Protein AF-A0A3D2PXY5-F1 (afdb_monomer_lite)

pLDDT: mean 79.69, std 21.23, range [40.09, 98.5]

Secondary structure (DSSP, 8-state):
-PPPTTTTTSS-SSS----TTSS---HHHHHHHHT--HHHHHHHTT--HHHHHHHHTTSSPPPTHHHHHHHHHHHHHHHHHHHHHHHHHHHHHHHHTS-----------

Foldseek 3Di:
DPDDPVVVPPPPPPDPPPPLPDDQQQLVVLCVLVVDDLCVSCVVLVHDSVVSVCSNVVVDPDDSVSSVVSVVVSVVVVVVVVVVVVVVVVVVVVVVPPDPPDPPPDDDD

Sequence (109 aa):
MRYNEDEKRNHLEGESHMSLTEIPIEVRKLREETGLSQNRFAAYFGIPCQTYQQWERKERTPSPYIPQMMDYIIKLEKKVGELEEKVASLEKEKEADQEPDVPESGTIE

Radius of gyration: 26.66 Å; chains: 1; bounding box: 60×50×80 Å

Structure (mmCIF, N/CA/C/O backbone):
data_AF-A0A3D2PXY5-F1
#
_entry.id   AF-A0A3D2PXY5-F1
#
loop_
_atom_site.grou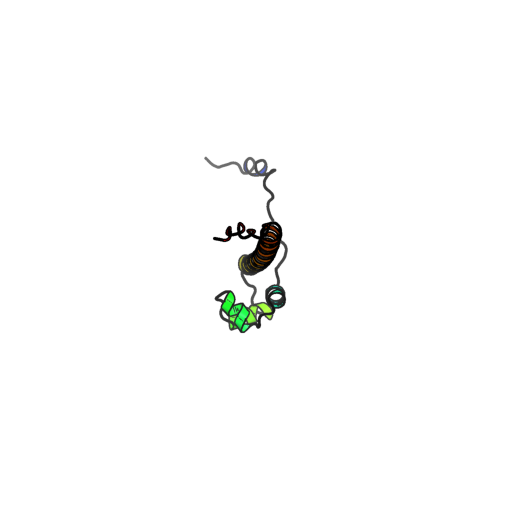p_PDB
_atom_site.id
_atom_site.type_symbol
_atom_site.label_atom_id
_atom_site.label_alt_id
_atom_site.label_comp_id
_atom_site.label_asym_id
_atom_site.label_entity_id
_atom_site.label_seq_id
_atom_site.pdbx_PDB_ins_code
_atom_site.Cartn_x
_atom_site.Cartn_y
_atom_site.Cartn_z
_atom_site.occupancy
_atom_site.B_iso_or_equiv
_atom_site.auth_seq_id
_atom_site.auth_comp_id
_atom_site.auth_asym_id
_atom_site.auth_atom_id
_atom_site.pdbx_PDB_model_num
ATOM 1 N N . MET A 1 1 ? -14.667 32.621 -29.545 1.00 42.22 1 MET A N 1
ATOM 2 C CA . MET A 1 1 ? -13.953 33.575 -28.671 1.00 42.22 1 MET A CA 1
ATOM 3 C C . MET A 1 1 ? -12.671 32.913 -28.209 1.00 42.22 1 MET A C 1
ATOM 5 O O . MET A 1 1 ? -12.744 31.815 -27.674 1.00 42.22 1 MET A O 1
ATOM 9 N N . ARG A 1 2 ? -11.508 33.508 -28.497 1.00 46.88 2 ARG A N 1
ATOM 10 C CA . ARG A 1 2 ? -10.235 33.071 -27.909 1.00 46.88 2 ARG A CA 1
ATOM 11 C C . ARG A 1 2 ? -10.197 33.637 -26.494 1.00 46.88 2 ARG A C 1
ATOM 13 O O . ARG A 1 2 ? -10.270 34.849 -26.342 1.00 46.88 2 ARG A O 1
ATOM 20 N N . TYR A 1 3 ? -10.174 32.769 -25.493 1.00 40.28 3 TYR A N 1
ATOM 21 C CA . TYR A 1 3 ? -10.010 33.193 -24.107 1.00 40.28 3 TYR A CA 1
ATOM 22 C C . TYR A 1 3 ? -8.581 33.716 -23.929 1.00 40.28 3 TYR A C 1
ATOM 24 O O . TYR A 1 3 ? -7.633 33.019 -24.293 1.00 40.28 3 TYR A O 1
ATOM 32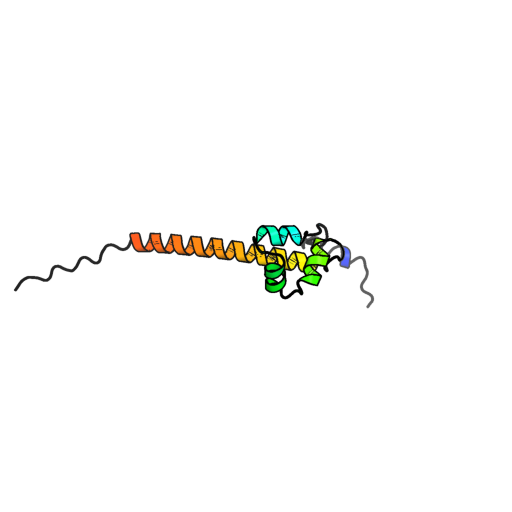 N N . ASN A 1 4 ? -8.445 34.948 -23.436 1.00 44.12 4 ASN A N 1
ATOM 33 C CA . ASN A 1 4 ? -7.161 35.621 -23.259 1.00 44.12 4 ASN A CA 1
ATOM 34 C C . ASN A 1 4 ? -6.397 34.995 -22.084 1.00 44.12 4 ASN A C 1
ATOM 36 O O . ASN A 1 4 ? -6.959 34.766 -21.014 1.00 44.12 4 ASN A O 1
ATOM 40 N N . GLU A 1 5 ? -5.111 34.713 -22.290 1.00 52.91 5 GLU A N 1
ATOM 41 C CA . GLU A 1 5 ? -4.250 33.983 -21.346 1.00 52.91 5 GLU A CA 1
ATOM 42 C C . GLU A 1 5 ? -4.021 34.719 -20.013 1.00 52.91 5 GLU A C 1
ATOM 44 O O . GLU A 1 5 ? -3.599 34.106 -19.034 1.00 52.91 5 GLU A O 1
ATOM 49 N N . ASP A 1 6 ? -4.354 36.010 -19.947 1.00 49.47 6 ASP A N 1
ATOM 50 C CA . ASP A 1 6 ? -4.183 36.841 -18.755 1.00 49.47 6 ASP A CA 1
ATOM 51 C C . ASP A 1 6 ? -5.359 36.752 -17.763 1.00 49.47 6 ASP A C 1
ATOM 53 O O . ASP A 1 6 ? -5.142 36.881 -16.560 1.00 49.47 6 ASP A O 1
ATOM 57 N N . GLU A 1 7 ? -6.585 36.435 -18.207 1.00 46.28 7 GLU A N 1
ATOM 58 C CA . GLU A 1 7 ? -7.738 36.268 -17.295 1.00 46.28 7 GLU A CA 1
ATOM 59 C C . GLU A 1 7 ? -7.665 34.965 -16.489 1.00 46.28 7 GLU A C 1
ATOM 61 O O . GLU A 1 7 ? -8.199 34.879 -15.385 1.00 46.28 7 GLU A O 1
ATOM 66 N N . LYS A 1 8 ? -6.942 33.957 -16.994 1.00 51.00 8 LYS A N 1
ATOM 67 C CA . LYS A 1 8 ? -6.700 32.708 -16.256 1.00 51.00 8 LYS A CA 1
ATOM 68 C C . LYS A 1 8 ? -5.678 32.860 -15.132 1.00 51.00 8 LYS A C 1
ATOM 70 O O . LYS A 1 8 ? -5.601 31.982 -14.279 1.00 51.00 8 LYS A O 1
ATOM 75 N N . ARG A 1 9 ? -4.889 33.940 -15.129 1.00 47.44 9 ARG A N 1
ATOM 76 C CA . ARG A 1 9 ? -3.785 34.108 -14.176 1.00 47.44 9 ARG A CA 1
ATOM 77 C C . ARG A 1 9 ? -4.242 34.674 -12.830 1.00 47.44 9 ARG A C 1
ATOM 79 O O . ARG A 1 9 ? -3.668 34.313 -11.815 1.00 47.44 9 ARG A O 1
ATOM 86 N N . ASN A 1 10 ? -5.309 35.473 -12.811 1.00 43.00 10 ASN A N 1
ATOM 87 C CA . ASN A 1 10 ? -5.718 36.217 -11.611 1.00 43.00 10 ASN A CA 1
ATOM 88 C C . ASN A 1 10 ? -6.979 35.669 -10.912 1.00 43.00 10 ASN A C 1
ATOM 90 O O . ASN A 1 10 ? -7.424 36.255 -9.931 1.00 43.00 10 ASN A O 1
ATOM 94 N N . HIS A 1 11 ? -7.566 34.561 -11.383 1.00 40.09 11 HIS A N 1
ATOM 95 C CA . HIS A 1 11 ? -8.726 33.923 -10.733 1.00 40.09 11 HIS A CA 1
ATOM 96 C C . HIS A 1 11 ? -8.367 32.671 -9.907 1.00 40.09 11 HIS A C 1
ATOM 98 O O . HIS A 1 11 ? -9.248 31.964 -9.434 1.00 40.09 11 HIS A O 1
ATOM 104 N N . LEU A 1 12 ? -7.074 32.393 -9.716 1.00 44.62 12 LEU A N 1
ATOM 105 C CA . LEU A 1 12 ? -6.573 31.240 -8.954 1.00 44.62 12 LEU A CA 1
ATOM 106 C C . LEU A 1 12 ? -5.669 31.653 -7.780 1.00 44.62 12 LEU A C 1
ATOM 108 O O . LEU A 1 12 ? -4.885 30.852 -7.284 1.00 44.62 12 LEU A O 1
ATOM 112 N N . GLU A 1 13 ? -5.787 32.886 -7.289 1.00 44.66 13 GLU A N 1
ATOM 113 C CA . GLU A 1 13 ? -5.228 33.259 -5.984 1.00 44.66 13 GLU A CA 1
ATOM 114 C C . GLU A 1 13 ? -6.279 32.976 -4.900 1.00 44.66 13 GLU A C 1
ATOM 116 O O . GLU A 1 13 ? -6.983 33.866 -4.431 1.00 44.66 13 GLU A O 1
ATOM 121 N N . GLY A 1 14 ? -6.454 31.698 -4.558 1.00 44.62 14 GLY A N 1
ATOM 122 C CA . GLY A 1 14 ? -7.430 31.285 -3.541 1.00 44.62 14 GLY A CA 1
ATOM 123 C C . GLY A 1 14 ? -7.645 29.782 -3.403 1.00 44.62 14 GLY A C 1
ATOM 124 O O . GLY A 1 14 ? -8.152 29.330 -2.380 1.00 44.62 14 GLY A O 1
ATOM 125 N N . GLU A 1 15 ? -7.203 28.988 -4.374 1.00 44.72 15 GLU A N 1
ATOM 126 C CA . GLU A 1 15 ? -7.158 27.539 -4.239 1.00 44.72 15 GLU A CA 1
ATOM 127 C C . GLU A 1 15 ? -5.707 27.133 -4.040 1.00 44.72 15 GLU A C 1
ATOM 129 O O . GLU A 1 15 ? -4.854 27.365 -4.893 1.00 44.72 15 GLU A O 1
ATOM 134 N N . SER A 1 16 ? -5.434 26.559 -2.869 1.00 42.53 16 SER A N 1
ATOM 135 C CA . SER A 1 16 ? -4.251 25.751 -2.606 1.00 42.53 16 SER A CA 1
ATOM 136 C C . SER A 1 16 ? -4.044 24.813 -3.790 1.00 42.53 16 SER A C 1
ATOM 138 O O . SER A 1 16 ? -4.675 23.758 -3.886 1.00 42.53 16 SER A O 1
ATOM 140 N N . HIS A 1 17 ? -3.175 25.216 -4.715 1.00 45.47 17 HIS A N 1
ATOM 141 C CA . HIS A 1 17 ? -2.601 24.332 -5.703 1.00 45.47 17 HIS A CA 1
ATOM 142 C C . HIS A 1 17 ? -1.706 23.387 -4.907 1.00 45.47 17 HIS A C 1
ATOM 144 O O . HIS A 1 17 ? -0.500 23.594 -4.775 1.00 45.47 17 HIS A O 1
ATOM 150 N N . MET A 1 18 ? -2.343 22.390 -4.290 1.00 42.84 18 MET A N 1
ATOM 151 C CA . MET A 1 18 ? -1.721 21.181 -3.794 1.00 42.84 18 MET A CA 1
ATOM 152 C C . MET A 1 18 ? -0.878 20.660 -4.948 1.00 42.84 18 MET A C 1
ATOM 154 O O . MET A 1 18 ? -1.379 20.026 -5.875 1.00 42.84 18 MET A O 1
ATOM 158 N N . SER A 1 19 ? 0.406 20.999 -4.917 1.00 45.31 19 SER A N 1
ATOM 159 C CA . SER A 1 19 ? 1.429 20.379 -5.732 1.00 45.31 19 SER A CA 1
ATOM 160 C C . SER A 1 19 ? 1.466 18.913 -5.314 1.00 45.31 19 SER A C 1
ATOM 162 O O . SER A 1 19 ? 2.226 18.497 -4.444 1.00 45.31 19 SER A O 1
ATOM 164 N N . LEU A 1 20 ? 0.602 18.104 -5.929 1.00 51.47 20 LEU A N 1
ATOM 165 C CA . LEU A 1 20 ? 0.593 16.645 -5.831 1.00 51.47 20 LEU A CA 1
ATOM 166 C C . LEU A 1 20 ? 1.845 16.040 -6.501 1.00 51.47 20 LEU A C 1
ATOM 168 O O . LEU A 1 20 ? 1.868 14.858 -6.821 1.00 51.47 20 LEU A O 1
ATOM 172 N N . THR A 1 21 ? 2.881 16.832 -6.781 1.00 52.53 21 THR A N 1
ATOM 173 C CA . THR A 1 21 ? 3.960 16.485 -7.710 1.00 52.53 21 THR A CA 1
ATOM 174 C C . THR A 1 21 ? 5.363 16.568 -7.125 1.00 52.53 21 THR A C 1
ATOM 176 O O . THR A 1 21 ? 6.290 16.104 -7.780 1.00 52.53 21 THR A O 1
ATOM 179 N N . GLU A 1 22 ? 5.565 17.106 -5.920 1.00 58.34 22 GLU A N 1
ATOM 180 C CA . GLU A 1 22 ? 6.928 17.495 -5.513 1.00 58.34 22 GLU A CA 1
ATOM 181 C C . GLU A 1 22 ? 7.705 16.494 -4.653 1.00 58.34 22 GLU A C 1
ATOM 183 O O . GLU A 1 22 ? 8.913 16.660 -4.502 1.00 58.34 22 GLU A O 1
ATOM 188 N N . ILE A 1 23 ? 7.097 15.409 -4.155 1.00 62.66 23 ILE A N 1
ATOM 189 C CA . ILE A 1 23 ? 7.849 14.392 -3.398 1.00 62.66 23 ILE A CA 1
ATOM 190 C C . ILE A 1 23 ? 7.536 12.985 -3.923 1.00 62.66 23 ILE A C 1
ATOM 192 O O . ILE A 1 23 ? 6.420 12.493 -3.740 1.00 62.66 23 ILE A O 1
ATOM 196 N N . PRO A 1 24 ? 8.510 12.298 -4.552 1.00 68.38 24 PRO A N 1
ATOM 197 C CA . PRO A 1 24 ? 8.366 10.898 -4.925 1.00 68.38 24 PRO A CA 1
ATOM 198 C C . PRO A 1 24 ? 8.194 10.037 -3.669 1.00 68.38 24 PRO A C 1
ATOM 200 O O . PRO A 1 24 ? 9.118 9.889 -2.869 1.00 68.38 24 PRO A O 1
ATOM 203 N N . ILE A 1 25 ? 7.008 9.457 -3.493 1.00 81.44 25 ILE A N 1
ATOM 204 C CA . ILE A 1 25 ? 6.748 8.519 -2.401 1.00 81.44 25 ILE A CA 1
ATOM 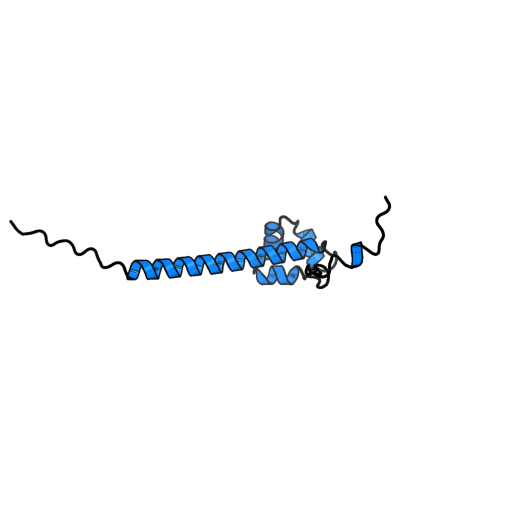205 C C . ILE A 1 25 ? 7.380 7.169 -2.763 1.00 81.44 25 ILE A C 1
ATOM 207 O O . ILE A 1 25 ? 7.069 6.568 -3.794 1.00 81.44 25 ILE A O 1
ATOM 211 N N . GLU A 1 26 ? 8.283 6.680 -1.913 1.00 90.81 26 GLU A N 1
ATOM 212 C CA . GLU A 1 26 ? 8.948 5.394 -2.123 1.00 90.81 26 GLU A CA 1
ATOM 213 C C . GLU A 1 26 ? 8.030 4.235 -1.706 1.00 90.81 26 GLU A C 1
ATOM 215 O O . GLU A 1 26 ? 7.758 4.033 -0.523 1.00 90.81 26 GLU A O 1
ATOM 220 N N . VAL A 1 27 ? 7.618 3.406 -2.671 1.00 94.69 27 VAL A N 1
ATOM 221 C CA . VAL A 1 27 ? 6.728 2.243 -2.453 1.00 94.69 27 VAL A CA 1
ATOM 222 C C . VAL A 1 27 ? 7.256 1.221 -1.439 1.00 94.69 27 VAL A C 1
ATOM 224 O O . VAL A 1 27 ? 6.482 0.468 -0.848 1.00 94.69 27 VAL A O 1
ATOM 227 N N . ARG A 1 28 ? 8.576 1.195 -1.223 1.00 96.19 28 ARG A N 1
ATOM 228 C CA . ARG A 1 28 ? 9.215 0.367 -0.198 1.00 96.19 28 ARG A CA 1
ATOM 229 C C . ARG A 1 28 ? 8.838 0.824 1.210 1.00 96.19 28 ARG A C 1
ATOM 231 O O . ARG A 1 28 ? 8.496 -0.013 2.038 1.00 96.19 28 ARG A O 1
ATOM 238 N N . LYS A 1 29 ? 8.868 2.138 1.464 1.00 96.12 29 LYS A N 1
ATOM 239 C CA . LYS A 1 29 ? 8.527 2.715 2.773 1.00 96.12 29 LYS A CA 1
ATOM 240 C C . LYS A 1 29 ? 7.067 2.451 3.112 1.00 96.12 29 LYS A C 1
ATOM 242 O O . LYS A 1 29 ? 6.782 1.959 4.195 1.00 96.12 29 LYS A O 1
ATOM 247 N N . LEU A 1 30 ? 6.175 2.647 2.139 1.00 96.81 30 LEU A N 1
ATOM 248 C CA . LEU A 1 30 ? 4.753 2.330 2.294 1.00 96.81 30 LEU A CA 1
ATOM 249 C C . LEU A 1 30 ? 4.529 0.872 2.705 1.00 96.81 30 LEU A C 1
ATOM 251 O O . LEU A 1 30 ? 3.740 0.597 3.601 1.00 96.81 30 LEU A O 1
ATOM 255 N N . ARG A 1 31 ? 5.256 -0.078 2.106 1.00 97.81 31 ARG A N 1
ATOM 256 C CA . ARG A 1 31 ? 5.164 -1.482 2.519 1.00 97.81 31 ARG A CA 1
ATOM 257 C C 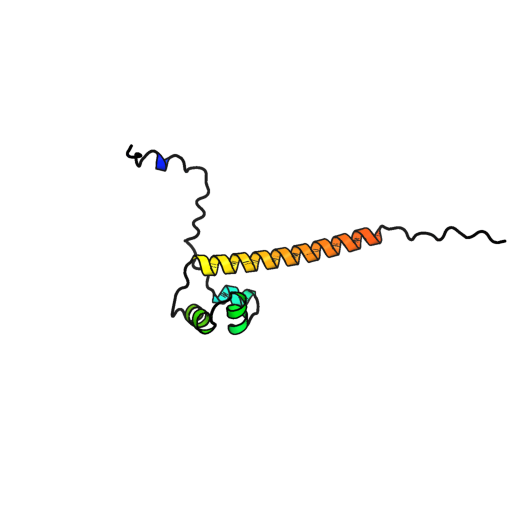. ARG A 1 31 ? 5.715 -1.723 3.910 1.00 97.81 31 ARG A C 1
ATOM 259 O O . ARG A 1 31 ? 5.078 -2.432 4.684 1.00 97.81 31 ARG A O 1
ATOM 266 N N . GLU A 1 32 ? 6.885 -1.180 4.218 1.00 97.31 32 GLU A N 1
ATOM 267 C CA . GLU A 1 32 ? 7.496 -1.336 5.539 1.00 97.31 32 GLU A CA 1
ATOM 268 C C . GLU A 1 32 ? 6.567 -0.812 6.648 1.00 97.31 32 GLU A C 1
ATOM 270 O O . GLU A 1 32 ? 6.425 -1.482 7.667 1.00 97.31 32 GLU A O 1
ATOM 275 N N . GLU A 1 33 ? 5.833 0.279 6.410 1.00 96.56 33 GLU A N 1
ATOM 276 C CA . GLU A 1 33 ? 4.817 0.798 7.338 1.00 96.56 33 GLU A CA 1
ATOM 277 C C . GLU A 1 33 ? 3.643 -0.156 7.592 1.00 96.56 33 GLU A C 1
ATOM 279 O O . GLU A 1 33 ? 3.079 -0.149 8.683 1.00 96.56 33 GLU A O 1
ATOM 284 N N . THR A 1 34 ? 3.260 -0.967 6.604 1.00 96.06 34 THR A N 1
ATOM 285 C CA . THR A 1 34 ? 2.183 -1.965 6.759 1.00 96.06 34 THR A CA 1
ATOM 286 C C . THR A 1 34 ? 2.648 -3.253 7.443 1.00 96.06 34 THR A C 1
ATOM 288 O O . THR A 1 34 ? 1.825 -4.095 7.793 1.00 96.06 34 THR A O 1
ATOM 291 N N . GLY A 1 35 ? 3.962 -3.476 7.568 1.00 97.19 35 GLY A N 1
ATOM 292 C CA . GLY A 1 35 ? 4.521 -4.747 8.043 1.00 97.19 35 GLY A CA 1
ATOM 293 C C . GLY A 1 35 ? 4.306 -5.938 7.093 1.00 97.19 35 GLY A C 1
ATOM 294 O O . GLY A 1 35 ? 4.597 -7.080 7.453 1.00 97.19 35 GLY A O 1
ATOM 295 N N . LEU A 1 36 ? 3.808 -5.709 5.872 1.00 97.75 36 LEU A N 1
ATOM 296 C CA . LEU A 1 36 ? 3.530 -6.769 4.905 1.00 97.75 36 LEU A CA 1
ATOM 297 C C . LEU A 1 36 ? 4.791 -7.209 4.142 1.00 97.75 36 LEU A C 1
ATOM 299 O O . LEU A 1 36 ? 5.685 -6.423 3.806 1.00 97.75 36 LEU A O 1
ATOM 303 N N . SER A 1 37 ? 4.839 -8.498 3.789 1.00 98.25 37 SER A N 1
ATOM 304 C CA . SER A 1 37 ? 5.803 -9.005 2.807 1.00 98.25 37 SER A CA 1
ATOM 305 C C . SER A 1 37 ? 5.496 -8.454 1.410 1.00 98.25 37 SER A C 1
ATOM 307 O O . SER A 1 37 ? 4.362 -8.066 1.131 1.00 98.25 37 SER A O 1
ATOM 309 N N . GLN A 1 38 ? 6.480 -8.458 0.501 1.00 98.12 38 GLN A N 1
ATOM 310 C CA . GLN A 1 38 ? 6.299 -7.968 -0.878 1.00 98.12 38 GLN A CA 1
ATOM 311 C C . GLN A 1 38 ? 5.087 -8.609 -1.572 1.00 98.12 38 GLN A C 1
ATOM 313 O O . GLN A 1 38 ? 4.269 -7.906 -2.158 1.00 98.12 38 GLN A O 1
ATOM 318 N N . ASN A 1 39 ? 4.929 -9.933 -1.446 1.00 98.19 39 ASN A N 1
ATOM 319 C CA . ASN A 1 39 ? 3.815 -10.664 -2.054 1.00 98.19 39 ASN A CA 1
ATOM 320 C C . ASN A 1 39 ? 2.461 -10.215 -1.496 1.00 98.19 39 ASN A C 1
ATOM 322 O O . ASN A 1 39 ? 1.522 -10.028 -2.266 1.00 98.19 39 ASN A O 1
ATOM 326 N N . ARG A 1 40 ? 2.354 -10.044 -0.170 1.00 98.50 40 ARG A N 1
ATOM 327 C CA . ARG A 1 40 ? 1.101 -9.620 0.469 1.00 98.50 40 ARG A CA 1
ATOM 328 C C . ARG A 1 40 ? 0.764 -8.173 0.137 1.00 98.50 40 ARG A C 1
ATOM 330 O O . ARG A 1 40 ? -0.386 -7.892 -0.161 1.00 98.50 40 ARG A O 1
ATOM 337 N N . PHE A 1 41 ? 1.757 -7.290 0.126 1.00 98.44 41 PHE A N 1
ATOM 338 C CA . PHE A 1 41 ? 1.569 -5.888 -0.237 1.00 98.44 41 PHE A CA 1
ATOM 339 C C . PHE A 1 41 ? 1.130 -5.728 -1.696 1.00 98.44 41 PHE A C 1
ATOM 341 O O . PHE A 1 41 ? 0.174 -5.018 -1.989 1.00 98.44 41 PHE A O 1
ATOM 348 N N . ALA A 1 42 ? 1.781 -6.443 -2.617 1.00 98.19 42 ALA A N 1
ATOM 349 C CA . ALA A 1 42 ? 1.403 -6.430 -4.024 1.00 98.19 42 ALA A CA 1
ATOM 350 C C . ALA A 1 42 ? -0.023 -6.972 -4.230 1.00 98.19 42 ALA A C 1
ATOM 352 O O . ALA A 1 42 ? -0.822 -6.339 -4.916 1.00 98.19 42 ALA A O 1
ATOM 353 N N . ALA A 1 43 ? -0.365 -8.091 -3.579 1.00 98.50 43 ALA A N 1
ATOM 354 C CA . ALA A 1 43 ? -1.710 -8.660 -3.626 1.00 98.50 43 ALA A CA 1
ATOM 355 C C . ALA A 1 43 ? -2.772 -7.716 -3.042 1.00 98.50 43 ALA A C 1
ATOM 357 O O . ALA A 1 43 ? -3.836 -7.575 -3.635 1.00 98.50 43 ALA A O 1
ATOM 358 N N . TYR A 1 44 ? -2.466 -7.039 -1.931 1.00 98.12 44 TYR A N 1
ATOM 359 C CA . TYR A 1 44 ? -3.358 -6.073 -1.287 1.00 98.12 44 TYR A CA 1
ATOM 360 C C . TYR A 1 44 ? -3.758 -4.933 -2.240 1.00 98.12 44 TYR A C 1
ATOM 362 O O . TYR A 1 44 ? -4.932 -4.592 -2.330 1.00 98.12 44 TYR A O 1
ATOM 370 N N . PHE A 1 45 ? -2.815 -4.414 -3.034 1.00 97.56 45 PHE A N 1
ATOM 371 C CA . PHE A 1 45 ? -3.093 -3.382 -4.043 1.00 97.56 45 PHE A CA 1
ATOM 372 C C . PHE A 1 45 ? -3.501 -3.930 -5.422 1.00 97.56 45 PHE A C 1
ATOM 374 O O . PHE A 1 45 ? -3.626 -3.158 -6.371 1.00 97.56 45 PHE A O 1
ATOM 381 N N . GLY A 1 46 ? -3.677 -5.247 -5.574 1.00 97.69 46 GLY A N 1
ATOM 382 C CA . GLY A 1 46 ? -4.037 -5.863 -6.858 1.00 97.69 46 GLY A CA 1
ATOM 383 C C . GLY A 1 46 ? -2.955 -5.739 -7.939 1.00 97.69 46 GLY A C 1
ATOM 384 O O . GLY A 1 46 ? -3.257 -5.745 -9.131 1.00 97.69 46 GLY A O 1
ATOM 385 N N . ILE A 1 47 ? -1.687 -5.612 -7.543 1.00 97.12 47 ILE A N 1
ATOM 386 C CA . ILE A 1 47 ? -0.545 -5.437 -8.444 1.00 97.12 47 ILE A CA 1
ATOM 387 C C . ILE A 1 47 ? 0.218 -6.762 -8.554 1.00 97.12 47 ILE A C 1
ATOM 389 O O . ILE A 1 47 ? 0.472 -7.413 -7.538 1.00 97.12 47 ILE A O 1
ATOM 393 N N . PRO A 1 48 ? 0.666 -7.177 -9.754 1.00 98.38 48 PRO A N 1
ATOM 394 C CA . PRO A 1 48 ? 1.533 -8.343 -9.876 1.00 98.38 48 PRO A CA 1
ATOM 395 C C . PRO A 1 48 ? 2.809 -8.174 -9.042 1.00 98.38 48 PRO A C 1
ATOM 397 O O . PRO A 1 48 ? 3.498 -7.158 -9.157 1.00 98.38 48 PRO A O 1
ATOM 400 N N . CYS A 1 49 ? 3.170 -9.183 -8.243 1.00 98.19 49 CYS A N 1
ATOM 401 C CA . CYS A 1 49 ? 4.334 -9.097 -7.351 1.00 98.19 49 CYS A CA 1
ATOM 402 C C . CYS A 1 49 ? 5.623 -8.704 -8.096 1.00 98.19 49 CYS A C 1
ATOM 404 O O . CYS A 1 49 ? 6.368 -7.839 -7.643 1.00 98.19 49 CYS A O 1
ATOM 406 N N . GLN A 1 50 ? 5.842 -9.243 -9.298 1.00 98.19 50 GLN A N 1
ATOM 407 C CA . GLN A 1 50 ? 6.996 -8.890 -10.128 1.00 98.19 50 GLN A CA 1
ATOM 408 C C . GLN A 1 50 ? 7.027 -7.399 -10.510 1.00 98.19 50 GLN A C 1
ATOM 410 O O . GLN A 1 50 ? 8.102 -6.804 -10.589 1.00 98.19 50 GLN A O 1
ATOM 415 N N . THR A 1 51 ? 5.867 -6.784 -10.759 1.00 97.81 51 THR A N 1
ATOM 416 C CA . THR A 1 51 ? 5.752 -5.346 -11.049 1.00 97.81 51 THR A CA 1
ATOM 417 C C . THR A 1 51 ? 6.131 -4.528 -9.822 1.00 97.81 51 THR A C 1
ATOM 419 O O . THR A 1 51 ? 6.956 -3.624 -9.922 1.00 97.81 51 THR A O 1
ATOM 422 N N . TYR A 1 52 ? 5.596 -4.892 -8.656 1.00 98.00 52 TYR A N 1
ATOM 423 C CA . TYR A 1 52 ? 5.932 -4.239 -7.394 1.00 98.00 52 TYR A CA 1
ATOM 424 C C . TYR A 1 52 ? 7.433 -4.337 -7.071 1.00 98.00 52 TYR A C 1
ATOM 426 O O . TYR A 1 52 ? 8.073 -3.345 -6.729 1.00 98.00 52 TYR A O 1
ATOM 434 N N . GLN A 1 53 ? 8.025 -5.516 -7.255 1.00 97.81 53 GLN A N 1
ATOM 435 C CA . GLN A 1 53 ? 9.452 -5.733 -7.032 1.00 97.81 53 GLN A CA 1
ATOM 436 C C . GLN A 1 53 ? 10.341 -4.890 -7.960 1.00 97.81 53 GLN A C 1
ATOM 438 O O . GLN A 1 53 ? 11.369 -4.385 -7.515 1.00 97.81 53 GLN A O 1
ATOM 443 N N . GLN A 1 54 ? 9.952 -4.707 -9.228 1.00 97.94 54 GLN A N 1
ATOM 444 C CA . GLN A 1 54 ? 10.652 -3.798 -10.148 1.00 97.94 54 GLN A CA 1
ATOM 445 C C . GLN A 1 54 ? 10.604 -2.344 -9.653 1.00 97.94 54 GLN A C 1
ATOM 447 O O . GLN A 1 54 ? 11.579 -1.613 -9.820 1.00 97.94 54 GLN A O 1
ATOM 452 N N . TRP A 1 55 ? 9.504 -1.924 -9.017 1.00 96.56 55 TRP A N 1
ATOM 453 C CA . TRP A 1 55 ? 9.409 -0.596 -8.406 1.00 96.56 55 TRP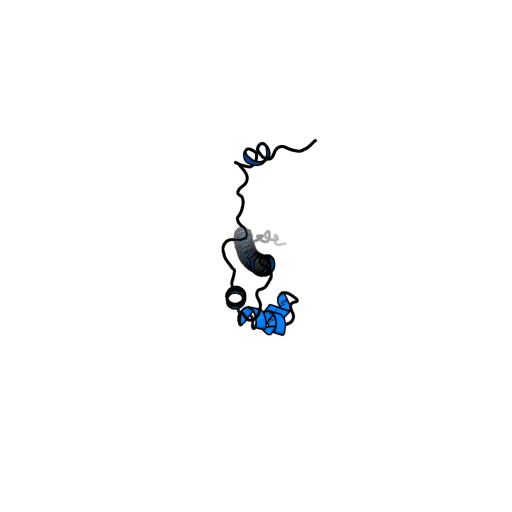 A CA 1
ATOM 454 C C . TRP A 1 55 ? 10.308 -0.453 -7.178 1.00 96.56 55 TRP A C 1
ATOM 456 O O . TRP A 1 55 ? 11.042 0.527 -7.075 1.00 96.56 55 TRP A O 1
ATOM 466 N N . GLU A 1 56 ? 10.318 -1.435 -6.271 1.00 94.75 56 GLU A N 1
ATOM 467 C CA . GLU A 1 56 ? 11.208 -1.403 -5.100 1.00 94.75 56 GLU A CA 1
ATOM 468 C C . GLU A 1 56 ? 12.695 -1.426 -5.485 1.00 94.75 56 GLU A C 1
ATOM 470 O O . GLU A 1 56 ? 13.501 -0.744 -4.850 1.00 94.75 56 GLU A O 1
ATOM 475 N N . ARG A 1 57 ? 13.064 -2.170 -6.539 1.00 96.19 57 ARG A N 1
ATOM 476 C CA . ARG A 1 57 ? 14.434 -2.201 -7.082 1.00 96.19 57 ARG A CA 1
ATOM 477 C C . ARG A 1 57 ? 14.789 -0.978 -7.934 1.00 96.19 57 ARG A C 1
ATOM 479 O O . ARG A 1 57 ? 15.914 -0.896 -8.416 1.00 96.19 57 ARG A O 1
ATOM 486 N N . LYS A 1 58 ? 13.861 -0.028 -8.113 1.00 94.12 58 LYS A N 1
ATOM 487 C CA . LYS A 1 58 ? 14.023 1.169 -8.960 1.00 94.12 58 LYS A CA 1
ATOM 488 C C . LYS A 1 58 ? 14.330 0.834 -10.434 1.00 94.12 58 LYS A C 1
ATOM 490 O O . LYS A 1 58 ? 14.869 1.661 -11.158 1.00 94.12 58 LYS A O 1
ATOM 495 N N . GLU A 1 59 ? 13.950 -0.363 -10.889 1.00 95.31 5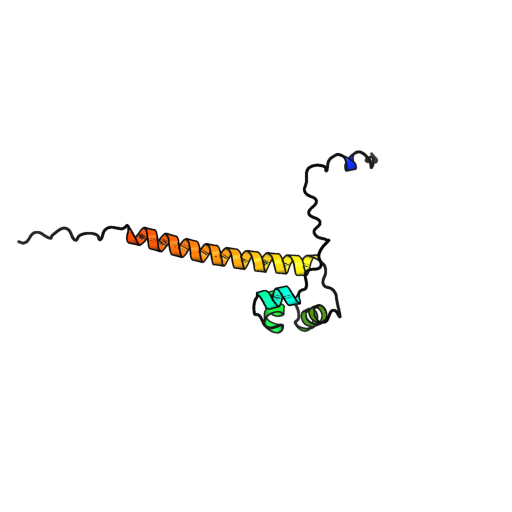9 GLU A N 1
ATOM 496 C CA . GLU A 1 59 ? 14.028 -0.796 -12.296 1.00 95.31 59 GLU A CA 1
ATOM 497 C C . GLU A 1 59 ? 12.916 -0.157 -13.137 1.00 95.31 59 GLU A C 1
ATOM 499 O O . GLU A 1 59 ? 13.061 0.038 -14.343 1.00 95.31 59 GLU A O 1
ATOM 504 N N . ARG A 1 60 ? 11.785 0.164 -12.497 1.00 94.38 60 ARG A N 1
ATOM 505 C CA . ARG A 1 60 ? 10.667 0.907 -13.085 1.00 94.38 60 ARG A CA 1
ATOM 506 C C . ARG A 1 60 ? 10.124 1.911 -12.080 1.00 94.38 60 ARG A C 1
ATOM 508 O O . ARG A 1 60 ? 10.098 1.634 -10.886 1.00 94.38 60 ARG A O 1
ATOM 515 N N . THR A 1 61 ? 9.608 3.027 -12.577 1.00 91.69 61 THR A N 1
ATOM 516 C CA . THR A 1 61 ? 8.936 4.030 -11.745 1.00 91.69 61 THR A CA 1
ATOM 517 C C . THR A 1 61 ? 7.424 3.891 -11.924 1.00 91.69 61 THR A C 1
ATOM 519 O O . THR A 1 61 ? 6.955 3.926 -13.066 1.00 91.69 61 THR A O 1
ATOM 522 N N . PRO A 1 62 ? 6.642 3.694 -10.847 1.00 93.06 62 PRO A N 1
ATOM 523 C CA . PRO A 1 62 ? 5.188 3.743 -10.942 1.00 93.06 62 PRO A CA 1
ATOM 524 C C . PRO A 1 62 ? 4.729 5.149 -11.341 1.00 93.06 62 PRO A C 1
ATOM 526 O O . PRO A 1 62 ? 5.415 6.135 -11.075 1.00 93.06 62 PRO A O 1
ATOM 529 N N . SER A 1 63 ? 3.539 5.255 -11.933 1.00 92.75 63 SER A N 1
ATOM 530 C CA . SER A 1 63 ? 2.919 6.568 -12.123 1.00 92.75 63 SER A CA 1
ATOM 531 C C . SER A 1 63 ? 2.762 7.274 -10.765 1.00 92.75 63 SER A C 1
ATOM 533 O O . SER A 1 63 ? 2.383 6.594 -9.806 1.00 92.75 63 SER A O 1
ATOM 535 N N . PRO A 1 64 ? 3.004 8.596 -10.651 1.00 89.19 64 PRO A N 1
ATOM 536 C CA . PRO A 1 64 ? 3.006 9.304 -9.366 1.00 89.19 64 PRO A CA 1
ATOM 537 C C . PRO A 1 64 ? 1.739 9.112 -8.523 1.00 89.19 64 PRO A C 1
ATOM 539 O O . PRO A 1 64 ? 1.826 9.022 -7.301 1.00 89.19 64 PRO A O 1
ATOM 542 N N . TYR A 1 65 ? 0.576 8.966 -9.166 1.00 91.69 65 TYR A N 1
ATOM 543 C CA . TYR A 1 65 ? -0.692 8.750 -8.464 1.00 91.69 65 TYR A CA 1
ATOM 544 C C . TYR A 1 65 ? -0.746 7.411 -7.712 1.00 91.69 65 TYR A C 1
ATOM 546 O O . TYR A 1 65 ? -1.493 7.290 -6.747 1.00 91.69 65 TYR A O 1
ATOM 554 N N . ILE A 1 66 ? 0.021 6.396 -8.129 1.00 94.69 66 ILE A N 1
ATOM 555 C CA . ILE A 1 66 ? -0.052 5.052 -7.541 1.00 94.69 66 ILE A CA 1
ATOM 556 C C . ILE A 1 66 ? 0.509 5.062 -6.109 1.00 94.69 66 ILE A C 1
ATOM 558 O O . ILE A 1 66 ? -0.239 4.710 -5.198 1.00 94.69 66 ILE A O 1
ATOM 562 N N . PRO A 1 67 ? 1.761 5.501 -5.852 1.00 94.62 67 PRO A N 1
ATOM 563 C CA . PRO A 1 67 ? 2.254 5.644 -4.483 1.00 94.62 67 PRO A CA 1
ATOM 564 C C . PRO A 1 67 ? 1.412 6.598 -3.625 1.00 94.62 67 PRO A C 1
ATOM 566 O O . PRO A 1 67 ? 1.256 6.357 -2.434 1.00 94.62 67 PRO A O 1
ATOM 569 N N . GLN A 1 68 ? 0.841 7.653 -4.216 1.00 93.00 68 GLN A N 1
ATOM 570 C CA . GLN A 1 68 ? -0.037 8.590 -3.500 1.00 93.00 68 GLN A CA 1
ATOM 571 C C . GLN A 1 68 ? -1.338 7.929 -3.048 1.00 93.00 68 GLN A C 1
ATOM 573 O O . GLN A 1 68 ? -1.750 8.088 -1.904 1.00 93.00 68 GLN A O 1
ATOM 578 N N . MET A 1 69 ? -1.965 7.149 -3.929 1.00 95.62 69 MET A N 1
ATOM 579 C CA . MET A 1 69 ? -3.155 6.371 -3.601 1.00 95.62 69 MET A CA 1
ATOM 580 C C . MET A 1 69 ? -2.852 5.345 -2.502 1.00 95.62 69 MET A C 1
ATOM 582 O O . MET A 1 69 ? -3.623 5.227 -1.556 1.00 95.62 69 MET A O 1
ATOM 586 N N . MET A 1 70 ? -1.722 4.635 -2.599 1.00 96.88 70 MET A N 1
ATOM 587 C CA . MET A 1 70 ? -1.291 3.678 -1.574 1.00 96.88 70 MET A CA 1
ATOM 588 C C . MET A 1 70 ? -1.116 4.348 -0.205 1.00 96.88 70 MET A C 1
ATOM 590 O O . MET A 1 70 ? -1.652 3.862 0.786 1.00 96.88 70 MET A O 1
ATOM 594 N N . ASP A 1 71 ? -0.405 5.476 -0.159 1.00 96.25 71 ASP A N 1
ATOM 595 C CA . ASP A 1 71 ? -0.199 6.275 1.054 1.00 96.25 71 ASP A CA 1
ATOM 596 C C . ASP A 1 71 ? -1.526 6.751 1.663 1.00 96.25 71 ASP A C 1
ATOM 598 O O . ASP A 1 71 ? -1.753 6.620 2.867 1.00 96.25 71 ASP A O 1
ATOM 602 N N . TYR A 1 72 ? -2.434 7.252 0.823 1.00 96.12 72 TYR A N 1
ATOM 603 C CA . TYR A 1 72 ? -3.752 7.697 1.258 1.00 96.12 72 TYR A CA 1
ATOM 604 C C . TYR A 1 72 ? -4.566 6.562 1.891 1.00 96.12 72 TYR A C 1
ATOM 606 O O . TYR A 1 72 ? -5.115 6.744 2.977 1.00 96.12 72 TYR A O 1
ATOM 614 N N . ILE A 1 73 ? -4.598 5.387 1.254 1.00 97.38 73 ILE A N 1
ATOM 615 C CA . ILE A 1 73 ? -5.307 4.206 1.765 1.00 97.38 73 ILE A CA 1
ATOM 616 C C . ILE A 1 73 ? -4.738 3.786 3.126 1.00 97.38 73 ILE A C 1
ATOM 618 O O . ILE A 1 73 ? -5.491 3.686 4.091 1.00 97.38 73 ILE A O 1
ATOM 622 N N . ILE A 1 74 ? -3.413 3.648 3.241 1.00 97.00 74 ILE A N 1
ATOM 623 C CA . ILE A 1 74 ? -2.746 3.255 4.495 1.00 97.00 74 ILE A CA 1
ATOM 624 C C . ILE A 1 74 ? -3.067 4.247 5.626 1.00 97.00 74 ILE A C 1
ATOM 626 O O . ILE A 1 74 ? -3.328 3.853 6.763 1.00 97.00 74 ILE A O 1
ATOM 630 N N . LYS A 1 75 ? -3.066 5.553 5.333 1.00 96.56 75 LYS A N 1
ATOM 631 C CA . LYS A 1 75 ? -3.412 6.593 6.314 1.00 96.56 75 LYS A CA 1
ATOM 632 C C . LYS A 1 75 ? -4.874 6.537 6.739 1.00 96.56 75 LYS A C 1
ATOM 634 O O . LYS A 1 75 ? -5.164 6.800 7.905 1.00 96.56 75 LYS A O 1
ATOM 639 N N . LEU A 1 76 ? -5.790 6.244 5.817 1.00 97.06 76 LEU A N 1
ATOM 640 C CA . LEU A 1 76 ? -7.201 6.074 6.149 1.00 97.06 76 LEU A CA 1
ATOM 641 C C . LEU A 1 76 ? -7.415 4.861 7.052 1.00 97.06 76 LEU A C 1
ATOM 643 O O . LEU A 1 76 ? -8.091 4.998 8.064 1.00 97.06 76 LEU A O 1
ATOM 647 N N . GLU A 1 77 ? -6.802 3.720 6.743 1.00 96.00 77 GLU A N 1
ATOM 648 C CA . GLU A 1 77 ? -6.921 2.512 7.567 1.00 96.00 77 GLU A CA 1
ATOM 649 C C . GLU A 1 77 ? -6.425 2.741 8.998 1.00 96.00 77 GLU A C 1
ATOM 651 O O . GLU A 1 77 ? -7.116 2.386 9.951 1.00 96.00 77 GLU A O 1
ATOM 656 N N . LYS A 1 78 ? -5.281 3.423 9.164 1.00 95.88 78 LYS A N 1
ATOM 657 C CA . LYS A 1 78 ? -4.770 3.814 10.491 1.00 95.88 78 LYS A CA 1
ATOM 658 C C . LYS A 1 78 ? -5.790 4.660 11.263 1.00 95.88 78 LYS A C 1
ATOM 660 O O . LYS A 1 78 ? -6.085 4.368 12.416 1.00 95.88 78 LYS A O 1
ATOM 665 N N . LYS A 1 79 ? -6.374 5.673 10.613 1.00 96.44 79 LYS A N 1
ATOM 666 C CA . LYS A 1 79 ? -7.393 6.538 11.231 1.00 96.44 79 LYS A CA 1
ATOM 667 C C . LYS A 1 79 ? -8.665 5.783 11.603 1.00 96.44 79 LYS A C 1
ATOM 669 O O . LYS A 1 79 ? -9.262 6.096 12.626 1.00 96.44 79 LYS A O 1
ATOM 674 N N . VAL A 1 80 ? -9.098 4.835 10.772 1.00 96.88 80 VAL A N 1
ATOM 675 C CA . VAL A 1 80 ? -10.270 4.000 11.064 1.00 96.88 80 VAL A CA 1
ATOM 676 C C . VAL A 1 80 ? -10.011 3.164 12.315 1.00 96.88 80 VAL A C 1
ATOM 678 O O . VAL A 1 80 ? -10.822 3.225 13.231 1.00 96.88 80 VAL A O 1
ATOM 681 N N . GLY A 1 81 ? -8.851 2.507 12.419 1.00 95.81 81 GLY A N 1
ATOM 682 C CA . GLY A 1 81 ? -8.482 1.756 13.625 1.00 95.81 81 GLY A CA 1
ATOM 683 C C . GLY A 1 81 ? -8.451 2.624 14.890 1.00 95.81 81 GLY A C 1
ATOM 684 O O . GLY A 1 81 ? -9.051 2.273 15.901 1.00 95.81 81 GLY A O 1
ATOM 685 N N . GLU A 1 82 ? -7.846 3.816 14.824 1.00 96.12 82 GLU A N 1
ATOM 686 C CA . GLU A 1 82 ? -7.842 4.766 15.950 1.00 96.12 82 GLU A CA 1
ATOM 687 C C . GLU A 1 82 ? -9.255 5.214 16.367 1.00 96.12 82 GLU A C 1
ATOM 689 O O . GLU A 1 82 ? -9.506 5.500 17.540 1.00 96.12 82 GLU A O 1
ATOM 694 N N . LEU A 1 83 ? -10.178 5.349 15.410 1.00 96.06 83 LEU A N 1
ATOM 695 C CA . LEU A 1 83 ? -11.568 5.711 15.690 1.00 96.06 83 LEU A CA 1
ATOM 696 C C . LEU A 1 83 ? -12.328 4.549 16.329 1.00 96.06 83 LEU A C 1
ATOM 698 O O . LEU A 1 83 ? -13.062 4.780 17.287 1.00 96.06 83 LEU A O 1
ATOM 702 N N . GLU A 1 84 ? -12.129 3.324 15.848 1.00 95.25 84 GLU A N 1
ATOM 703 C CA . GLU A 1 84 ? -12.725 2.115 16.425 1.00 95.25 84 GLU A CA 1
ATOM 704 C C . GLU A 1 84 ? -12.304 1.932 17.892 1.00 95.25 84 GLU A C 1
ATOM 706 O O . GLU A 1 84 ? -13.151 1.701 18.757 1.00 95.25 84 GLU A O 1
ATOM 711 N N . GLU A 1 85 ? -11.023 2.141 18.211 1.00 94.31 85 GLU A N 1
ATOM 712 C CA . GLU A 1 85 ? -10.511 2.094 19.589 1.00 94.31 85 GLU A CA 1
ATOM 713 C C . GLU A 1 85 ? -11.142 3.166 20.496 1.00 94.31 85 GLU A C 1
ATOM 715 O O . GLU A 1 85 ? -11.493 2.898 21.653 1.00 94.31 85 GLU A O 1
ATOM 720 N N . LYS A 1 86 ? -11.320 4.387 19.975 1.00 94.81 86 LYS A N 1
ATOM 721 C CA . LYS A 1 86 ? -11.975 5.485 20.706 1.00 94.81 86 LYS A CA 1
ATOM 722 C C . LYS A 1 86 ? -13.445 5.185 20.970 1.00 94.81 86 LYS A C 1
ATOM 724 O O . LYS A 1 86 ? -13.905 5.405 22.087 1.00 94.81 86 LYS A O 1
ATOM 729 N N . VAL A 1 87 ? -14.170 4.672 19.976 1.00 95.06 87 VAL A N 1
ATOM 730 C CA . VAL A 1 87 ? -15.581 4.283 20.127 1.00 95.06 87 VAL A CA 1
ATOM 731 C C . VAL A 1 87 ? -15.719 3.202 21.199 1.00 95.06 87 VAL A C 1
ATOM 733 O O . VAL A 1 87 ? -16.492 3.385 22.137 1.00 95.06 87 VAL A O 1
ATOM 736 N N . ALA A 1 88 ? -14.891 2.156 21.146 1.00 93.12 88 ALA A N 1
ATOM 737 C CA . ALA A 1 88 ? -14.906 1.081 22.138 1.00 93.12 88 ALA A CA 1
ATOM 738 C C . ALA A 1 88 ? -14.576 1.558 23.567 1.00 93.12 88 ALA A C 1
ATOM 740 O O . ALA A 1 88 ? -15.035 0.967 24.545 1.00 93.12 88 ALA A O 1
ATOM 741 N N . SER A 1 89 ? -13.766 2.611 23.713 1.00 91.00 89 SER A N 1
ATOM 742 C CA . SER A 1 89 ? -13.445 3.197 25.022 1.00 91.00 89 SER A CA 1
ATOM 743 C C . SER A 1 89 ? -14.623 3.998 25.590 1.00 91.00 89 SER A C 1
ATOM 745 O O . SER A 1 89 ? -14.948 3.853 26.764 1.00 91.00 89 SER A O 1
ATOM 747 N N . LEU A 1 90 ? -15.312 4.773 24.744 1.00 90.44 90 LEU A N 1
ATOM 748 C CA . LEU A 1 90 ? -16.487 5.564 25.133 1.00 90.44 90 LEU A CA 1
ATOM 749 C C . LEU A 1 90 ? -17.701 4.695 25.494 1.00 90.44 90 LEU A C 1
ATOM 751 O O . LEU A 1 90 ? -18.492 5.071 26.356 1.00 90.44 90 LEU A O 1
ATOM 755 N N . GLU A 1 91 ? -17.873 3.545 24.839 1.00 88.31 91 GLU A N 1
ATOM 756 C CA . GLU A 1 91 ? -18.940 2.589 25.171 1.00 88.31 91 GLU A CA 1
ATOM 757 C C . GLU A 1 91 ? -18.750 1.997 26.574 1.00 88.31 91 GLU A C 1
ATOM 759 O O . GLU A 1 91 ? -19.701 1.952 27.351 1.00 88.31 91 GLU A O 1
ATOM 764 N N . LYS A 1 92 ? -17.511 1.646 26.944 1.00 83.19 92 LYS A N 1
ATOM 765 C CA . LYS A 1 92 ? -17.186 1.127 28.285 1.00 83.19 92 LYS A CA 1
ATOM 766 C C . LYS A 1 92 ? -17.438 2.142 29.398 1.00 83.19 92 LYS A C 1
ATOM 768 O O . LYS A 1 92 ? -17.862 1.753 30.480 1.00 83.19 92 LYS A O 1
ATOM 773 N N . GLU A 1 93 ? -17.170 3.422 29.146 1.00 77.44 93 GLU A N 1
ATOM 774 C CA . GLU A 1 93 ? -17.436 4.491 30.117 1.00 77.44 93 GLU A CA 1
ATOM 775 C C . GLU A 1 93 ? -18.943 4.684 30.344 1.00 77.44 93 GLU A C 1
ATOM 777 O O . GLU A 1 93 ? -19.374 4.828 31.483 1.00 77.44 93 GLU A O 1
ATOM 782 N N . LYS A 1 94 ? -19.763 4.600 29.289 1.00 77.38 94 LYS A N 1
ATOM 783 C CA . LYS A 1 94 ? -21.227 4.734 29.401 1.00 77.38 94 LYS A CA 1
ATOM 784 C C . LYS A 1 94 ? -21.898 3.595 30.166 1.00 77.38 94 LYS A C 1
ATOM 786 O O . LYS A 1 94 ? -22.929 3.821 30.791 1.00 77.38 94 LYS A O 1
ATOM 791 N N . GLU A 1 95 ? -21.349 2.387 30.095 1.00 68.69 95 GLU A N 1
ATOM 792 C CA . GLU A 1 95 ? -21.913 1.212 30.769 1.00 68.69 95 GLU A CA 1
ATOM 793 C C . GLU A 1 95 ? -21.530 1.151 32.258 1.00 68.69 95 GLU A C 1
ATOM 795 O O . GLU A 1 95 ? -22.258 0.576 33.062 1.00 68.69 95 GLU A O 1
ATOM 800 N N . ALA A 1 96 ? -20.437 1.812 32.657 1.00 60.25 96 ALA A N 1
ATOM 801 C CA . ALA A 1 96 ? -20.028 1.931 34.058 1.00 60.25 96 ALA A CA 1
ATOM 802 C C . ALA A 1 96 ? -20.908 2.896 34.881 1.00 60.25 96 ALA A C 1
ATOM 804 O O . ALA A 1 96 ? -21.003 2.738 36.097 1.00 60.25 96 ALA A O 1
ATOM 805 N N . ASP A 1 97 ? -21.570 3.856 34.227 1.00 60.06 97 ASP A N 1
ATOM 806 C CA . ASP A 1 97 ? -22.491 4.816 34.858 1.00 60.06 97 ASP A CA 1
ATOM 807 C C . ASP A 1 97 ? -23.945 4.302 34.936 1.00 60.06 97 ASP A C 1
ATOM 809 O O . ASP A 1 97 ? -24.832 5.000 35.436 1.00 60.06 97 ASP A O 1
ATOM 813 N N . GLN A 1 98 ? -24.221 3.088 34.446 1.00 55.50 98 GLN A N 1
ATOM 814 C CA . GLN A 1 98 ? -25.541 2.474 34.545 1.00 55.50 98 GLN A CA 1
ATOM 815 C C . GLN A 1 98 ? -25.668 1.788 35.914 1.00 55.50 98 GLN A C 1
ATOM 817 O O . GLN A 1 98 ? -25.150 0.694 36.139 1.00 55.50 98 GLN A O 1
ATOM 822 N N . GLU A 1 99 ? -26.307 2.489 36.857 1.00 62.41 99 GLU A N 1
ATOM 823 C CA . GLU A 1 99 ? -26.626 2.005 38.205 1.00 62.41 99 GLU A CA 1
ATOM 824 C C . GLU A 1 99 ? -27.255 0.600 38.103 1.00 62.41 99 GLU A C 1
ATOM 826 O O . GLU A 1 99 ? -28.151 0.411 37.271 1.00 62.41 99 GLU A O 1
ATOM 831 N N . PRO A 1 100 ? -26.781 -0.410 38.866 1.00 57.88 100 PRO A N 1
ATOM 832 C CA . PRO A 1 100 ? -27.346 -1.748 38.781 1.00 57.88 100 PRO A CA 1
ATOM 833 C C . PRO A 1 100 ? -28.840 -1.644 39.064 1.00 57.88 100 PRO A C 1
ATOM 835 O O . PRO A 1 100 ? -29.215 -1.085 40.094 1.00 57.88 100 PRO A O 1
ATOM 838 N N . ASP A 1 101 ? -29.662 -2.165 38.149 1.00 60.09 101 ASP A N 1
ATOM 839 C CA . ASP A 1 101 ? -31.102 -2.325 38.338 1.00 60.09 101 ASP A CA 1
ATOM 840 C C . ASP A 1 101 ? -31.303 -3.074 39.657 1.00 60.09 101 ASP A C 1
ATOM 842 O O . ASP A 1 101 ? -31.071 -4.284 39.754 1.00 60.09 101 ASP A O 1
ATOM 846 N N . VAL A 1 102 ? -31.574 -2.314 40.720 1.00 61.91 102 VAL A N 1
ATOM 847 C CA . VAL A 1 102 ? -31.776 -2.853 42.055 1.00 61.91 102 VAL A CA 1
ATOM 848 C C . VAL A 1 102 ? -33.023 -3.708 41.916 1.00 61.91 102 VAL A C 1
ATOM 850 O O . VAL A 1 102 ? -34.073 -3.143 41.611 1.00 61.91 102 VAL A O 1
ATOM 853 N N . PRO A 1 103 ? -32.955 -5.039 42.116 1.00 58.06 103 PRO A N 1
ATOM 854 C CA . PRO A 1 103 ? -34.159 -5.842 42.086 1.00 58.06 103 PRO A CA 1
ATOM 855 C C . PRO A 1 103 ? -35.076 -5.286 43.169 1.00 58.06 103 PRO A C 1
ATOM 857 O O . PRO A 1 103 ? -34.761 -5.370 44.361 1.00 58.06 103 PRO A O 1
ATOM 860 N N . GLU A 1 104 ? -36.162 -4.645 42.730 1.00 61.59 104 GLU A N 1
ATOM 861 C CA . GLU A 1 104 ? -37.197 -4.101 43.592 1.00 61.59 104 GLU A CA 1
ATOM 862 C C . GLU A 1 104 ? -37.582 -5.228 44.543 1.00 61.59 104 GLU A C 1
ATOM 864 O O . GLU A 1 104 ? -37.964 -6.318 44.107 1.00 61.59 104 GLU A O 1
ATOM 869 N N . SER A 1 105 ? -37.322 -5.018 45.835 1.00 56.16 105 SER A N 1
ATOM 870 C CA . SER A 1 105 ? -37.438 -6.052 46.851 1.00 56.16 105 SER A CA 1
ATOM 871 C C . SER A 1 105 ? -38.833 -6.658 46.775 1.00 56.16 105 SER A C 1
ATOM 873 O O . SER A 1 105 ? -39.810 -6.039 47.205 1.00 56.16 105 SER A O 1
ATOM 875 N N . GLY A 1 106 ? -38.908 -7.865 46.211 1.00 55.25 106 GLY A N 1
ATOM 876 C CA . GLY A 1 106 ? -40.115 -8.668 46.187 1.00 55.25 106 GLY A CA 1
ATOM 877 C C . GLY A 1 106 ? -40.587 -8.822 47.621 1.00 55.25 106 GLY A C 1
ATOM 878 O O . GLY A 1 106 ? -39.905 -9.420 48.454 1.00 55.25 106 GLY A O 1
ATOM 879 N N . THR A 1 107 ? -41.711 -8.180 47.916 1.00 64.25 107 THR A N 1
ATOM 880 C CA . THR A 1 107 ? -42.341 -8.216 49.228 1.00 64.25 107 THR A CA 1
ATOM 881 C C . THR A 1 107 ? -42.737 -9.661 49.524 1.00 64.25 107 THR A C 1
ATOM 883 O O . THR A 1 107 ? -43.306 -10.344 48.676 1.00 64.25 107 THR A O 1
ATOM 886 N N . ILE A 1 108 ? -42.351 -10.125 50.708 1.00 57.84 108 ILE A N 1
ATOM 887 C CA . ILE A 1 108 ? -42.619 -11.460 51.244 1.00 57.84 108 ILE A CA 1
ATOM 888 C C . ILE A 1 108 ? -44.131 -11.596 51.494 1.00 57.84 108 ILE A C 1
ATOM 890 O O . ILE A 1 108 ? -44.690 -10.747 52.190 1.00 57.84 108 ILE A O 1
ATOM 894 N N . GLU A 1 109 ? -44.753 -12.667 50.993 1.00 52.12 109 GLU A N 1
ATOM 895 C CA . GLU A 1 109 ? -46.025 -13.219 51.503 1.00 52.12 109 GLU A CA 1
ATOM 896 C C . GLU A 1 109 ? -45.827 -14.659 51.986 1.00 52.12 109 GLU A C 1
ATOM 898 O O . GLU A 1 109 ? -45.164 -15.446 51.267 1.00 52.12 109 GLU A O 1
#